Protein AF-A0A087UA82-F1 (afdb_monomer_lite)

Foldseek 3Di:
DDPVVVQVVCVVVVNDPVVVVVVVVVVVVVLVVVVVVLLVVLVCVCVVVVFWQAFQDCDPVQVPDLDDDNRGGPNVNSLSVCCVPDVSSD

InterPro domains:
  IPR025398 ZMYM1-like, RNase-like domain [PF14291] (9-89)

Secondary structure (DSSP, 8-state):
--HHHHHHHHHHTT-SHHHHHHHHHHHHHHHHHHHHHHHHHHHHHHHHTT--SS-S---HHHHT-SS--GGG-HHHHHHHHHHHH-TT--

pLDDT: mean 80.25, std 12.07, range [50.72, 95.75]

Radius of gyration: 21.8 Å; chains: 1; bounding box: 50×18×57 Å

Structure (mmCIF, N/CA/C/O backbone):
data_AF-A0A087UA82-F1
#
_entry.id   AF-A0A087UA82-F1
#
loop_
_atom_site.group_PDB
_atom_site.id
_atom_site.type_symbol
_atom_site.label_atom_id
_atom_site.label_alt_id
_atom_site.label_comp_id
_atom_site.label_asym_id
_atom_site.label_entity_id
_atom_site.label_seq_id
_atom_site.pdbx_PDB_ins_code
_atom_site.Cartn_x
_atom_site.Cartn_y
_atom_site.Cartn_z
_atom_site.occupancy
_atom_site.B_iso_or_equiv
_atom_site.auth_seq_id
_atom_site.auth_comp_id
_atom_site.auth_asym_id
_atom_site.auth_atom_id
_atom_site.pdbx_PDB_model_num
ATOM 1 N N . MET A 1 1 ? -24.624 13.426 36.809 1.00 50.72 1 MET A N 1
ATOM 2 C CA . MET A 1 1 ? -25.293 12.274 36.159 1.00 50.72 1 MET A CA 1
ATOM 3 C C . MET A 1 1 ? -24.365 11.067 36.285 1.00 50.72 1 MET A C 1
ATOM 5 O O . MET A 1 1 ? -23.183 11.205 36.000 1.00 50.72 1 MET A O 1
ATOM 9 N N . ILE A 1 2 ? -24.824 9.951 36.858 1.00 62.56 2 ILE A N 1
ATOM 10 C CA . ILE A 1 2 ? -23.923 8.927 37.418 1.00 62.56 2 ILE A CA 1
ATOM 11 C C . ILE A 1 2 ? -23.339 8.028 36.311 1.00 62.56 2 ILE A C 1
ATOM 13 O O . ILE A 1 2 ? -24.085 7.395 35.566 1.00 62.56 2 ILE A O 1
ATOM 17 N N . LYS A 1 3 ? -22.001 7.939 36.246 1.00 74.75 3 LYS A N 1
ATOM 18 C CA . LYS A 1 3 ? -21.199 7.201 35.242 1.00 74.75 3 LYS A CA 1
ATOM 19 C C . LYS A 1 3 ? -21.673 5.763 34.958 1.00 74.75 3 LYS A C 1
ATOM 21 O O . LYS A 1 3 ? -21.582 5.311 33.821 1.00 74.75 3 LYS A O 1
ATOM 26 N N . TRP A 1 4 ? -22.178 5.041 35.963 1.00 78.50 4 TRP A N 1
ATOM 27 C CA . TRP A 1 4 ? -22.619 3.646 35.798 1.00 78.50 4 TRP A CA 1
ATOM 28 C C . TRP A 1 4 ? -23.908 3.518 34.976 1.00 78.50 4 TRP A C 1
ATOM 30 O O . TRP A 1 4 ? -24.067 2.551 34.238 1.00 78.50 4 TRP A O 1
ATOM 40 N N . LYS A 1 5 ? -24.803 4.512 35.047 1.00 80.69 5 LYS A N 1
ATOM 41 C CA . LYS A 1 5 ? -26.095 4.491 34.345 1.00 80.69 5 LYS A CA 1
ATOM 42 C C . LYS A 1 5 ? -25.905 4.641 32.832 1.00 80.69 5 LYS A C 1
ATOM 44 O O . LYS A 1 5 ? -26.561 3.949 32.063 1.00 80.69 5 LYS A O 1
ATOM 49 N N . ILE A 1 6 ? -24.936 5.472 32.434 1.00 77.19 6 ILE A N 1
ATOM 50 C CA . ILE A 1 6 ? -24.502 5.650 31.039 1.00 77.19 6 ILE A CA 1
ATOM 51 C C . ILE A 1 6 ? -23.901 4.345 30.501 1.00 77.19 6 ILE A C 1
ATOM 53 O O . ILE A 1 6 ? -24.292 3.885 29.434 1.00 77.19 6 ILE A O 1
ATOM 57 N N . ARG A 1 7 ? -23.021 3.692 31.275 1.00 70.12 7 ARG A N 1
ATOM 58 C CA . ARG A 1 7 ? -22.399 2.423 30.863 1.00 70.12 7 ARG A CA 1
ATOM 59 C C . ARG A 1 7 ? -23.408 1.281 30.711 1.00 70.12 7 ARG A C 1
ATOM 61 O O . ARG A 1 7 ? -23.318 0.500 29.772 1.00 70.12 7 ARG A O 1
ATOM 68 N N . LEU A 1 8 ? -24.397 1.207 31.602 1.00 76.81 8 LEU A N 1
ATOM 69 C CA . LEU A 1 8 ? -25.473 0.218 31.512 1.00 76.81 8 LEU A CA 1
ATOM 70 C C . LEU A 1 8 ? -26.336 0.432 30.257 1.00 76.81 8 LEU A C 1
ATOM 72 O O . LEU A 1 8 ? -26.788 -0.528 29.640 1.00 76.81 8 LEU A O 1
ATOM 76 N N . GLN A 1 9 ? -26.557 1.692 29.875 1.00 76.69 9 GLN A N 1
ATOM 77 C CA . GLN A 1 9 ? -27.298 2.051 28.668 1.00 76.69 9 GLN A CA 1
ATOM 78 C C . GLN A 1 9 ? -26.507 1.710 27.394 1.00 76.69 9 GLN A C 1
ATOM 80 O O . GLN A 1 9 ? -27.097 1.181 26.460 1.00 76.69 9 GLN A O 1
ATOM 85 N N . GLN A 1 10 ? -25.184 1.906 27.402 1.00 69.69 10 GLN A N 1
ATOM 86 C CA . GLN A 1 10 ? -24.269 1.497 26.325 1.00 69.69 10 GLN A CA 1
ATOM 87 C C . GLN A 1 10 ? -24.169 -0.027 26.161 1.00 69.69 10 GLN A C 1
ATOM 89 O O . GLN A 1 10 ? -24.163 -0.532 25.043 1.00 69.69 10 GLN A O 1
ATOM 94 N N . MET A 1 11 ? -24.150 -0.784 27.266 1.00 69.75 11 MET A N 1
ATOM 95 C CA . MET A 1 11 ? -24.220 -2.251 27.210 1.00 69.75 11 MET A CA 1
ATOM 96 C C . MET A 1 11 ? -25.541 -2.732 26.606 1.00 69.75 11 MET A C 1
ATOM 98 O O . MET A 1 11 ? -25.545 -3.649 25.792 1.00 69.75 11 MET A O 1
ATOM 102 N N . LYS A 1 12 ? -26.663 -2.097 26.971 1.00 74.94 12 LYS A N 1
ATOM 103 C CA . LYS A 1 12 ? -27.981 -2.416 26.402 1.00 74.94 12 LYS A CA 1
ATOM 104 C C . LYS A 1 12 ? -28.098 -2.070 24.915 1.00 74.94 12 LYS A C 1
ATOM 106 O O . LYS A 1 12 ? -28.917 -2.681 24.240 1.00 74.94 12 LYS A O 1
ATOM 111 N N . SER A 1 13 ? -27.312 -1.115 24.41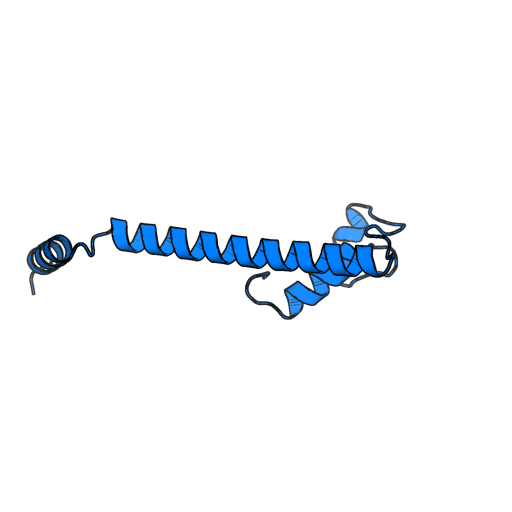6 1.00 71.06 13 SER A N 1
ATOM 112 C CA . SER A 1 13 ? -27.259 -0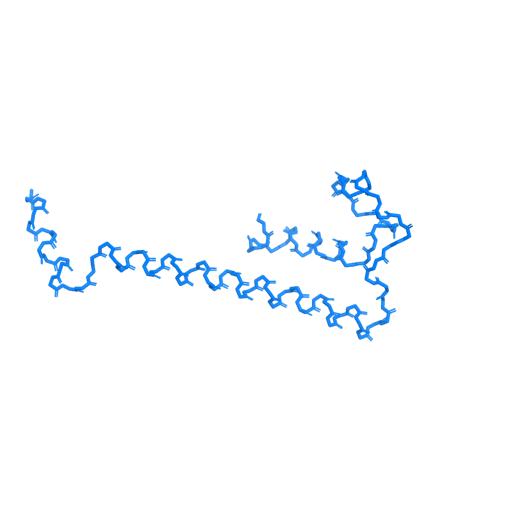.743 22.997 1.00 71.06 13 SER A CA 1
ATOM 113 C C . SER A 1 13 ? -26.133 -1.430 22.214 1.00 71.06 13 SER A C 1
ATOM 115 O O . SER A 1 13 ? -25.906 -1.063 21.065 1.00 71.06 13 SER A O 1
ATOM 117 N N . CYS A 1 14 ? -25.420 -2.397 22.810 1.00 63.69 14 CYS A N 1
ATOM 118 C CA . CYS A 1 14 ? -24.245 -3.055 22.216 1.00 63.69 14 CYS A CA 1
ATOM 119 C C . CYS A 1 14 ? -23.141 -2.077 21.751 1.00 63.69 14 CYS A C 1
ATOM 121 O O . CYS A 1 14 ? -22.324 -2.417 20.903 1.00 63.69 14 CYS A O 1
ATOM 123 N N . GLN A 1 15 ? -23.078 -0.874 22.328 1.00 66.38 15 GLN A N 1
ATOM 124 C CA . GLN A 1 15 ? -22.053 0.146 22.067 1.00 66.38 15 GLN A CA 1
ATOM 125 C C . GLN A 1 15 ? -21.008 0.142 23.189 1.00 66.38 15 GLN A C 1
ATOM 127 O O . GLN A 1 15 ? -20.789 1.141 23.876 1.00 66.38 15 GLN A O 1
ATOM 132 N N . GLY A 1 16 ? -20.439 -1.034 23.450 1.00 66.69 16 GLY A N 1
ATOM 133 C CA . GLY A 1 16 ? -19.377 -1.214 24.437 1.00 66.69 16 GLY A CA 1
ATOM 134 C C . GLY A 1 16 ? -17.997 -0.830 23.898 1.00 66.69 16 GLY A C 1
ATOM 135 O O . GLY A 1 16 ? -17.853 -0.449 22.742 1.00 66.69 16 GLY A O 1
ATOM 136 N N . ILE A 1 17 ? -16.969 -1.004 24.734 1.00 65.38 17 ILE A N 1
ATOM 137 C CA . ILE A 1 17 ? -15.552 -0.838 24.352 1.00 65.38 17 ILE A CA 1
ATOM 138 C C . ILE A 1 17 ? -15.214 -1.686 23.115 1.00 65.38 17 ILE A C 1
ATOM 140 O O . ILE A 1 17 ? -14.483 -1.236 22.236 1.00 65.38 17 ILE A O 1
ATOM 144 N N . ASP A 1 18 ? -15.811 -2.873 23.015 1.00 77.31 18 ASP A N 1
ATOM 145 C CA . ASP A 1 18 ? -15.622 -3.786 21.888 1.00 77.31 18 ASP A CA 1
ATOM 146 C C . ASP A 1 18 ? -16.059 -3.165 20.553 1.00 77.31 18 ASP A C 1
ATOM 148 O O . ASP A 1 18 ? -15.409 -3.398 19.541 1.00 77.31 18 ASP A O 1
ATOM 152 N N . HIS A 1 19 ? -17.088 -2.308 20.548 1.00 79.00 19 HIS A N 1
ATOM 153 C CA . HIS A 1 19 ? -17.551 -1.628 19.335 1.00 79.00 19 HIS A CA 1
ATOM 154 C C . HIS A 1 19 ? -16.530 -0.605 18.825 1.00 79.00 19 HIS A C 1
ATOM 156 O O . HIS A 1 19 ? -16.267 -0.530 17.625 1.00 79.00 19 HIS A O 1
ATOM 162 N N . ASP A 1 20 ? -15.931 0.174 19.728 1.00 81.75 20 ASP A N 1
ATOM 163 C CA . ASP A 1 20 ? -14.914 1.161 19.359 1.00 81.75 20 ASP A CA 1
ATOM 164 C C . ASP A 1 20 ? -13.628 0.474 18.871 1.00 81.75 20 ASP A C 1
ATOM 166 O O . ASP A 1 20 ? -13.021 0.918 17.895 1.00 81.75 20 ASP A O 1
ATOM 170 N N . ILE A 1 21 ? -13.245 -0.644 19.502 1.00 83.56 21 ILE A N 1
ATOM 171 C CA . ILE A 1 21 ? -12.107 -1.471 19.077 1.00 83.56 21 ILE A CA 1
ATOM 172 C C . ILE A 1 21 ? -12.376 -2.100 17.707 1.00 83.56 21 ILE A C 1
ATOM 174 O O . ILE A 1 21 ? -11.534 -2.017 16.817 1.00 83.56 21 ILE A O 1
ATOM 178 N N . GLU A 1 22 ? -13.550 -2.692 17.500 1.00 85.88 22 GLU A N 1
ATOM 179 C CA . GLU A 1 22 ? -13.929 -3.299 16.222 1.00 85.88 22 GLU A CA 1
ATOM 180 C C . GLU A 1 22 ? -13.970 -2.261 15.096 1.00 85.88 22 GLU A C 1
ATOM 182 O O . GLU A 1 22 ? -13.479 -2.504 13.991 1.00 85.88 22 GLU A O 1
ATOM 187 N N . LYS A 1 23 ? -14.469 -1.057 15.389 1.00 88.56 23 LYS A N 1
ATOM 188 C CA . LYS A 1 23 ? -14.450 0.061 14.447 1.00 88.56 23 LYS A CA 1
ATOM 189 C C . LYS A 1 23 ? -13.025 0.491 14.097 1.00 88.56 23 LYS A C 1
ATOM 191 O O . LYS A 1 23 ? -12.752 0.771 12.927 1.00 88.56 23 LYS A O 1
ATOM 196 N N . LEU A 1 24 ? -12.116 0.532 15.073 1.00 89.25 24 LEU A N 1
ATOM 197 C CA . LEU A 1 24 ? -10.704 0.835 14.834 1.00 89.25 24 LEU A CA 1
ATOM 198 C C . LEU A 1 24 ? -10.067 -0.219 13.920 1.00 89.25 24 LEU A C 1
ATOM 200 O O . LEU A 1 24 ? -9.514 0.140 12.883 1.00 89.25 24 LEU A O 1
ATOM 204 N N . ILE A 1 25 ? -10.259 -1.504 14.238 1.00 90.56 25 ILE A N 1
ATOM 205 C CA . ILE A 1 25 ? -9.775 -2.634 13.431 1.00 90.56 25 ILE A CA 1
ATOM 206 C C . ILE A 1 25 ? -10.290 -2.524 11.996 1.00 90.56 25 ILE A C 1
ATOM 208 O O . ILE A 1 25 ? -9.532 -2.691 11.039 1.00 90.56 25 ILE A O 1
ATOM 212 N N . HIS A 1 26 ? -11.578 -2.224 11.821 1.00 92.19 26 HIS A N 1
ATOM 213 C CA . HIS A 1 26 ? -12.164 -2.095 10.493 1.00 92.19 26 HIS A CA 1
ATOM 214 C C . HIS A 1 26 ? -11.595 -0.893 9.726 1.00 92.19 26 HIS A C 1
ATOM 216 O O . HIS A 1 26 ? -11.393 -0.974 8.514 1.00 92.19 26 HIS A O 1
ATOM 222 N N . THR A 1 27 ? -11.303 0.206 10.420 1.00 92.56 27 THR A N 1
ATOM 223 C CA . THR A 1 27 ? -10.697 1.402 9.819 1.00 92.56 27 THR A CA 1
ATOM 224 C C . THR A 1 27 ? -9.263 1.123 9.366 1.00 92.56 27 THR A C 1
ATOM 226 O O . THR A 1 27 ? -8.890 1.464 8.246 1.00 92.56 27 THR A O 1
ATOM 229 N N . GLU A 1 28 ? -8.463 0.449 10.194 1.00 93.25 28 GLU A N 1
ATOM 230 C CA . GLU A 1 28 ? -7.092 0.061 9.847 1.00 93.25 28 GLU A CA 1
ATOM 231 C C . GLU A 1 28 ? -7.067 -0.950 8.703 1.00 93.25 28 GLU A C 1
ATOM 233 O O . GLU A 1 28 ? -6.286 -0.803 7.765 1.00 93.25 28 GLU A O 1
ATOM 238 N N . LYS A 1 29 ? -7.958 -1.945 8.732 1.00 94.00 29 LYS A N 1
ATOM 239 C CA . LYS A 1 29 ? -8.121 -2.909 7.641 1.00 94.00 29 LYS A CA 1
ATOM 240 C C . LYS A 1 29 ? -8.394 -2.209 6.313 1.00 94.00 29 LYS A C 1
ATOM 242 O O . LYS A 1 29 ? -7.784 -2.568 5.307 1.00 94.00 29 LYS A O 1
ATOM 247 N N . GLU A 1 30 ? -9.294 -1.231 6.304 1.00 93.38 30 GLU A N 1
ATOM 248 C CA . GLU A 1 30 ? -9.637 -0.514 5.078 1.00 93.38 30 GLU A CA 1
ATOM 249 C C . GLU A 1 30 ? -8.485 0.377 4.602 1.00 93.38 30 GLU A C 1
ATOM 251 O O . GLU A 1 30 ? -8.152 0.352 3.418 1.00 93.38 30 GLU A O 1
ATOM 256 N N . LYS A 1 31 ? -7.775 1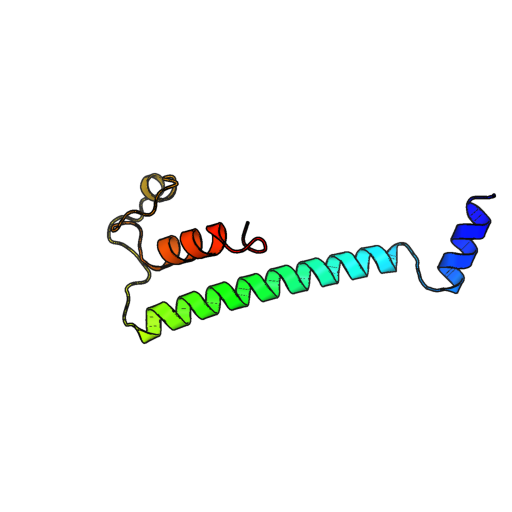.039 5.528 1.00 92.19 31 LYS A N 1
ATOM 257 C CA . LYS A 1 31 ? -6.528 1.758 5.222 1.00 92.19 31 LYS A CA 1
ATOM 258 C C . LYS A 1 31 ? -5.509 0.845 4.530 1.00 92.19 31 LYS A C 1
ATOM 260 O O . LYS A 1 31 ? -4.973 1.199 3.484 1.00 92.19 31 LYS A O 1
ATOM 265 N N . TRP A 1 32 ? -5.240 -0.337 5.083 1.00 94.44 32 TRP A N 1
ATOM 266 C CA . TRP A 1 32 ? -4.274 -1.274 4.498 1.00 94.44 32 TRP A CA 1
ATOM 267 C C . TRP A 1 32 ? -4.730 -1.838 3.151 1.00 94.44 32 TRP A C 1
ATOM 269 O O . TRP A 1 32 ? -3.900 -2.038 2.263 1.00 94.44 32 TRP A O 1
ATOM 279 N N . ARG A 1 33 ? -6.037 -2.056 2.972 1.00 95.38 33 ARG A N 1
ATOM 280 C CA . ARG A 1 33 ? -6.611 -2.458 1.685 1.00 95.38 33 ARG A CA 1
ATOM 281 C C . ARG A 1 33 ? -6.375 -1.390 0.621 1.00 95.38 33 ARG A C 1
ATOM 283 O O . ARG A 1 33 ? -5.924 -1.721 -0.471 1.00 95.38 33 ARG A O 1
ATOM 290 N N . GLU A 1 34 ? -6.650 -0.130 0.937 1.00 93.75 34 GLU A N 1
ATOM 291 C CA . GLU A 1 34 ? -6.443 0.986 0.014 1.00 93.75 34 GLU A CA 1
ATOM 292 C C . GLU A 1 34 ? -4.962 1.117 -0.375 1.00 93.75 34 GLU A C 1
ATOM 294 O O . GLU A 1 34 ? -4.638 1.196 -1.559 1.00 93.75 34 GLU A O 1
ATOM 299 N N . ILE A 1 35 ? -4.047 1.026 0.598 1.00 92.31 35 ILE A N 1
ATOM 300 C CA . ILE A 1 35 ? -2.597 1.026 0.342 1.00 92.31 35 ILE A CA 1
ATOM 301 C C . ILE A 1 35 ? -2.206 -0.103 -0.620 1.00 92.31 35 ILE A C 1
ATOM 303 O O . ILE A 1 35 ? -1.432 0.121 -1.553 1.00 92.31 35 ILE A O 1
ATOM 307 N N . LEU A 1 36 ? -2.744 -1.310 -0.423 1.00 94.62 36 LEU A N 1
ATOM 308 C CA . LEU A 1 36 ? -2.461 -2.447 -1.295 1.00 94.62 36 LEU A CA 1
ATOM 309 C C . LEU A 1 36 ? -2.959 -2.208 -2.725 1.00 94.62 36 LEU A C 1
ATOM 311 O O . LEU A 1 36 ? -2.229 -2.508 -3.668 1.00 94.62 36 LEU A O 1
ATOM 315 N N . HIS A 1 37 ? -4.161 -1.651 -2.897 1.00 94.31 37 HIS A N 1
ATOM 316 C CA . HIS A 1 37 ? -4.678 -1.300 -4.222 1.00 94.31 37 HIS A CA 1
ATOM 317 C C . HIS A 1 37 ? -3.762 -0.309 -4.938 1.00 94.31 37 HIS A C 1
ATOM 319 O O . HIS A 1 37 ? -3.386 -0.556 -6.078 1.00 94.31 37 HIS A O 1
ATOM 325 N N . ILE A 1 38 ? -3.306 0.736 -4.246 1.00 93.19 38 ILE A N 1
ATOM 326 C CA . ILE A 1 38 ? -2.377 1.723 -4.811 1.00 93.19 38 ILE A CA 1
ATOM 327 C C . ILE A 1 38 ? -1.064 1.056 -5.252 1.00 93.19 38 ILE A C 1
ATOM 329 O O . ILE A 1 38 ? -0.567 1.326 -6.347 1.00 93.19 38 ILE A O 1
ATOM 333 N N . ILE A 1 39 ? -0.498 0.168 -4.428 1.00 93.06 39 ILE A N 1
ATOM 334 C CA . ILE A 1 39 ? 0.725 -0.567 -4.787 1.00 93.06 39 ILE A CA 1
ATOM 335 C C . ILE A 1 39 ? 0.485 -1.432 -6.028 1.00 93.06 39 ILE A C 1
ATOM 337 O O . ILE A 1 39 ? 1.318 -1.443 -6.934 1.00 93.06 39 ILE A O 1
ATOM 341 N N . MET A 1 40 ? -0.644 -2.138 -6.091 1.00 95.19 40 MET A N 1
ATOM 342 C CA . MET A 1 40 ? -0.991 -2.976 -7.239 1.00 95.19 40 MET A CA 1
ATOM 343 C C . MET A 1 40 ? -1.164 -2.139 -8.507 1.00 95.19 40 MET A C 1
ATOM 345 O O . MET A 1 40 ? -0.608 -2.503 -9.538 1.00 95.19 40 MET A O 1
ATOM 349 N N . ASP A 1 41 ? -1.840 -0.994 -8.431 1.00 93.94 41 ASP A N 1
ATOM 350 C CA . ASP A 1 41 ? -2.013 -0.082 -9.564 1.00 93.94 41 ASP A CA 1
ATOM 351 C C . ASP A 1 41 ? -0.669 0.460 -10.063 1.00 93.94 41 ASP A C 1
ATOM 353 O O . ASP A 1 41 ? -0.416 0.493 -11.268 1.00 93.94 41 ASP A O 1
ATOM 357 N N . ALA A 1 42 ? 0.241 0.811 -9.149 1.00 93.25 42 ALA A N 1
ATOM 358 C CA . ALA A 1 42 ? 1.602 1.206 -9.498 1.00 93.25 42 ALA A CA 1
ATOM 359 C C . ALA A 1 42 ? 2.357 0.073 -10.217 1.00 93.25 42 ALA A C 1
ATOM 361 O O . ALA A 1 42 ? 3.035 0.311 -11.218 1.00 93.25 42 ALA A O 1
ATOM 362 N N . VAL A 1 43 ? 2.214 -1.172 -9.753 1.00 94.50 43 VAL A N 1
ATOM 363 C CA . VAL A 1 43 ? 2.827 -2.348 -10.388 1.00 94.50 43 VAL A CA 1
ATOM 364 C C . VAL A 1 43 ? 2.232 -2.619 -11.772 1.00 94.50 43 VAL A C 1
ATOM 366 O O . VAL A 1 43 ? 2.979 -2.849 -12.729 1.00 94.50 43 VAL A O 1
ATOM 369 N N . PHE A 1 44 ? 0.907 -2.560 -11.908 1.00 95.62 44 PHE A N 1
ATOM 370 C CA . PHE A 1 44 ? 0.219 -2.717 -13.188 1.00 95.62 44 PHE A CA 1
ATOM 371 C C . PHE A 1 44 ? 0.630 -1.633 -14.179 1.00 95.62 44 PHE A C 1
ATOM 373 O O . PHE A 1 44 ? 0.935 -1.939 -15.331 1.00 95.62 44 PHE A O 1
ATOM 380 N N . TYR A 1 45 ? 0.715 -0.381 -13.733 1.00 94.62 45 TYR A N 1
ATOM 381 C CA . TYR A 1 45 ? 1.171 0.725 -14.564 1.00 94.62 45 TYR A CA 1
ATOM 382 C C . TYR A 1 45 ? 2.592 0.491 -15.088 1.00 94.62 45 TYR A C 1
ATOM 384 O O . TYR A 1 45 ? 2.830 0.596 -16.290 1.00 94.62 45 TYR A O 1
ATOM 392 N N . LEU A 1 46 ? 3.539 0.133 -14.218 1.00 93.94 46 LEU A N 1
ATOM 393 C CA . LEU A 1 46 ? 4.929 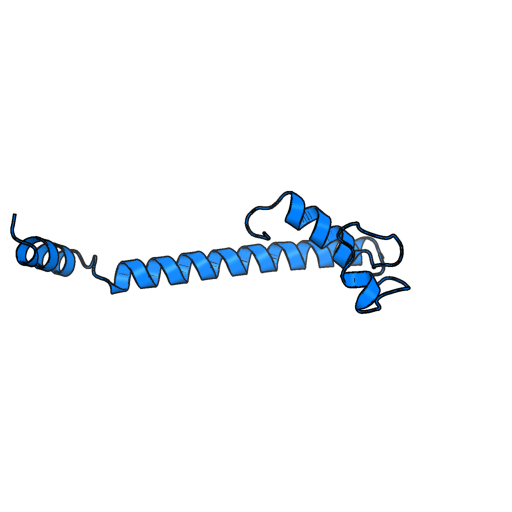-0.082 -14.631 1.00 93.94 46 LEU A CA 1
ATOM 394 C C . LEU A 1 46 ? 5.070 -1.275 -15.579 1.00 93.94 46 LEU A C 1
ATOM 396 O O . LEU A 1 46 ? 5.738 -1.163 -16.605 1.00 93.94 46 LEU A O 1
ATOM 400 N N . SER A 1 47 ? 4.410 -2.392 -15.265 1.00 93.62 47 SER A N 1
ATOM 401 C CA . SER A 1 47 ? 4.464 -3.606 -16.090 1.00 93.62 47 SER A CA 1
ATOM 402 C C . SER A 1 47 ? 3.834 -3.410 -17.469 1.00 93.62 47 SER A C 1
ATOM 404 O O . SER A 1 47 ? 4.437 -3.799 -18.467 1.00 93.62 47 SER A O 1
ATOM 406 N N . THR A 1 48 ? 2.677 -2.749 -17.547 1.00 95.75 48 THR A N 1
ATOM 407 C CA . THR A 1 48 ? 1.975 -2.486 -18.818 1.00 95.75 48 THR A CA 1
ATOM 408 C C . THR A 1 48 ? 2.777 -1.561 -19.735 1.00 95.75 48 THR A C 1
ATOM 410 O O . THR A 1 48 ? 2.717 -1.689 -20.954 1.00 95.75 48 THR A O 1
ATOM 413 N N . ASN A 1 49 ? 3.562 -0.647 -19.156 1.00 93.62 49 ASN A N 1
ATOM 414 C CA . ASN A 1 49 ? 4.403 0.293 -19.898 1.00 93.62 49 ASN A CA 1
ATOM 415 C C . ASN A 1 49 ? 5.849 -0.200 -20.096 1.00 93.62 49 ASN A C 1
ATOM 417 O O . ASN A 1 49 ? 6.691 0.573 -20.549 1.00 93.62 49 ASN A O 1
ATOM 421 N N . TYR A 1 50 ? 6.154 -1.461 -19.759 1.00 92.19 50 TYR A N 1
ATOM 422 C CA . TYR A 1 50 ? 7.500 -2.050 -19.858 1.00 92.19 50 TYR A CA 1
ATOM 423 C C . TYR A 1 50 ? 8.583 -1.244 -19.119 1.00 92.19 50 TYR A C 1
ATOM 425 O O . TYR A 1 50 ? 9.752 -1.228 -19.510 1.00 92.19 50 TYR A O 1
ATOM 433 N N . LEU A 1 51 ? 8.201 -0.561 -18.039 1.00 89.94 51 LEU A N 1
ATOM 434 C CA . LEU A 1 51 ? 9.111 0.240 -17.235 1.00 89.94 51 LEU A CA 1
ATOM 435 C C . LEU A 1 51 ? 9.835 -0.652 -16.232 1.00 89.94 51 LEU A C 1
ATOM 437 O O . LEU A 1 51 ? 9.231 -1.479 -15.546 1.00 89.94 51 LEU A O 1
ATOM 441 N N . SER A 1 52 ? 11.146 -0.453 -16.098 1.00 88.00 52 SER A N 1
ATOM 442 C CA . SER A 1 52 ? 11.910 -1.147 -15.069 1.00 88.00 52 SER A CA 1
ATOM 443 C C . SER A 1 52 ? 11.429 -0.706 -13.688 1.00 88.00 52 SER A C 1
ATOM 445 O O . SER A 1 52 ? 11.361 0.483 -13.379 1.00 88.00 52 SER A O 1
ATOM 447 N N . PHE A 1 53 ? 11.103 -1.667 -12.831 1.00 87.19 53 PHE A N 1
ATOM 448 C CA . PHE A 1 53 ? 10.695 -1.378 -11.456 1.00 87.19 53 PHE A CA 1
ATOM 449 C C . PHE A 1 53 ? 11.848 -0.763 -10.664 1.00 87.19 53 PHE A C 1
ATOM 451 O O . PHE A 1 53 ? 11.665 0.229 -9.957 1.00 87.19 53 PHE A O 1
ATOM 458 N N . ARG A 1 54 ? 13.036 -1.347 -10.845 1.00 85.75 54 ARG A N 1
ATOM 459 C CA . ARG A 1 54 ? 14.279 -0.949 -10.196 1.00 85.75 54 ARG A CA 1
ATOM 460 C C . ARG A 1 54 ? 15.102 0.008 -11.045 1.00 85.75 54 ARG A C 1
ATOM 462 O O . ARG A 1 54 ? 14.955 0.061 -12.271 1.00 85.75 54 ARG A O 1
ATOM 469 N N . GLY A 1 55 ? 15.953 0.765 -10.364 1.00 80.50 55 GLY A N 1
ATOM 470 C CA . GLY A 1 55 ? 16.944 1.648 -10.971 1.00 80.50 55 GLY A CA 1
ATOM 471 C C . GLY A 1 55 ? 18.342 1.042 -10.960 1.00 80.50 55 GLY A C 1
ATOM 472 O O . GLY A 1 55 ? 18.580 -0.003 -10.358 1.00 80.50 55 GLY A O 1
ATOM 473 N N . SER A 1 56 ? 19.279 1.713 -11.624 1.00 78.25 56 SER A N 1
ATOM 474 C CA . SER A 1 56 ? 20.678 1.277 -11.685 1.00 78.25 56 SER A CA 1
ATOM 475 C C . SER A 1 56 ? 21.435 1.472 -10.366 1.00 78.25 56 SER A C 1
ATOM 477 O O . SER A 1 56 ? 22.521 0.923 -10.221 1.00 78.25 5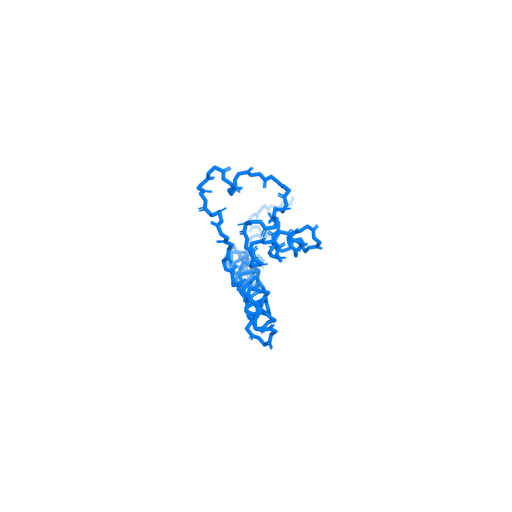6 SER A O 1
ATOM 479 N N . ASP A 1 57 ? 20.896 2.258 -9.424 1.00 70.19 57 ASP A N 1
ATOM 480 C CA . ASP A 1 57 ? 21.609 2.697 -8.222 1.00 70.19 57 ASP A CA 1
ATOM 481 C C . ASP A 1 57 ? 20.693 2.686 -6.978 1.00 70.19 57 ASP A C 1
ATOM 483 O O . ASP A 1 57 ? 20.229 3.715 -6.470 1.00 70.19 57 ASP A O 1
ATOM 487 N N . GLU A 1 58 ? 20.410 1.474 -6.490 1.00 65.06 58 GLU A N 1
ATOM 488 C CA . GLU A 1 58 ? 19.560 1.188 -5.320 1.00 65.06 58 GLU A CA 1
ATOM 489 C C . GLU A 1 58 ? 20.376 0.872 -4.059 1.00 65.06 58 GLU A C 1
ATOM 491 O O . GLU A 1 58 ? 20.084 -0.059 -3.306 1.00 65.06 58 GLU A O 1
ATOM 496 N N . THR A 1 59 ? 21.440 1.632 -3.807 1.00 68.19 59 THR A N 1
ATOM 497 C CA . THR A 1 59 ? 22.147 1.517 -2.527 1.00 68.19 59 THR A CA 1
ATOM 498 C C . THR A 1 59 ? 21.281 2.079 -1.386 1.00 68.19 59 THR A C 1
ATOM 500 O O . THR A 1 59 ? 20.539 3.044 -1.597 1.00 68.19 59 THR A O 1
ATOM 503 N N . PRO A 1 60 ? 21.382 1.558 -0.147 1.00 62.41 60 PRO A N 1
ATOM 504 C CA . PRO A 1 60 ? 20.662 2.108 1.011 1.00 62.41 60 PRO A CA 1
ATOM 505 C C . PRO A 1 60 ? 20.881 3.620 1.197 1.00 62.41 60 PRO A C 1
ATOM 507 O O . PRO A 1 60 ? 19.980 4.347 1.607 1.00 62.41 60 PRO A O 1
ATOM 510 N N . SER A 1 61 ? 22.067 4.109 0.823 1.00 61.00 61 SER A N 1
ATOM 511 C CA . SER A 1 61 ? 22.445 5.525 0.810 1.00 61.00 61 SER A CA 1
ATOM 512 C C . SER A 1 61 ? 21.664 6.349 -0.222 1.00 61.00 61 SER A C 1
ATOM 514 O O . SER A 1 61 ? 21.337 7.506 0.032 1.00 61.00 61 SER A O 1
ATOM 516 N N . SER A 1 62 ? 21.344 5.758 -1.376 1.00 59.31 62 SER A N 1
ATOM 517 C CA . SER A 1 62 ? 20.519 6.361 -2.429 1.00 59.31 62 SER A CA 1
ATOM 518 C C . SER A 1 62 ? 19.050 6.457 -1.999 1.00 59.31 62 SER A C 1
ATOM 520 O O . SER A 1 62 ? 18.388 7.448 -2.283 1.00 59.31 62 SER A O 1
ATOM 522 N N . LEU A 1 63 ? 18.540 5.490 -1.229 1.00 60.16 63 LEU A N 1
ATOM 523 C 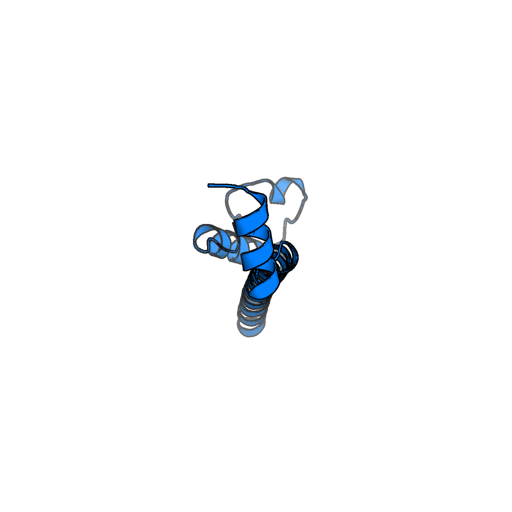CA . LEU A 1 63 ? 17.150 5.451 -0.744 1.00 60.16 63 LEU A CA 1
ATOM 524 C C . LEU A 1 63 ? 16.815 6.500 0.332 1.00 60.16 63 LEU A C 1
ATOM 526 O O . LEU A 1 63 ? 15.646 6.803 0.551 1.00 60.16 63 LEU A O 1
ATOM 530 N N . LEU A 1 64 ? 17.824 7.087 0.982 1.00 61.06 64 LEU A N 1
ATOM 531 C CA . LEU A 1 64 ? 17.649 8.109 2.022 1.00 61.06 64 LEU A CA 1
ATOM 532 C C . LEU A 1 64 ? 17.438 9.526 1.465 1.00 61.06 64 LEU A C 1
ATOM 534 O O . LEU A 1 64 ? 17.091 10.443 2.216 1.00 61.06 64 LEU A O 1
ATOM 538 N N . THR A 1 65 ? 17.635 9.744 0.160 1.00 60.44 65 THR A N 1
ATOM 539 C CA . THR A 1 65 ? 17.361 11.050 -0.445 1.00 60.44 65 THR A CA 1
ATOM 540 C C . THR A 1 65 ? 15.870 11.276 -0.676 1.00 60.44 65 THR A C 1
ATOM 542 O O . THR A 1 65 ? 15.228 10.537 -1.411 1.00 60.44 65 THR A O 1
ATOM 545 N N . LYS A 1 66 ? 15.337 12.364 -0.099 1.00 58.31 66 LYS A N 1
ATOM 546 C CA . LYS A 1 66 ? 13.925 12.793 -0.210 1.00 58.31 66 LYS A CA 1
ATOM 547 C C . LYS A 1 66 ? 13.476 13.163 -1.630 1.00 58.31 66 LYS A C 1
ATOM 549 O O . LYS A 1 66 ? 12.287 13.379 -1.850 1.00 58.31 66 LYS A O 1
ATOM 554 N N . CYS A 1 67 ? 14.414 13.298 -2.565 1.00 60.56 67 CYS A N 1
ATOM 555 C CA . CYS A 1 67 ? 14.138 13.706 -3.935 1.00 60.56 67 CYS A CA 1
ATOM 556 C C . CYS A 1 67 ? 14.336 12.508 -4.871 1.00 60.56 67 CYS A C 1
ATOM 558 O O . CYS A 1 67 ? 15.430 11.936 -4.844 1.00 60.56 67 CYS A O 1
ATOM 560 N N . PRO A 1 68 ? 13.335 12.164 -5.704 1.00 60.88 68 PRO A N 1
ATOM 561 C CA . PRO A 1 68 ? 13.438 11.062 -6.649 1.00 60.88 68 PRO A CA 1
ATOM 562 C C . PRO A 1 68 ? 14.602 11.303 -7.609 1.00 60.88 68 PRO A C 1
ATOM 564 O O . PRO A 1 68 ? 14.676 12.343 -8.271 1.00 60.88 68 PRO A O 1
ATOM 567 N N . ARG A 1 69 ? 15.531 10.349 -7.668 1.00 66.50 69 ARG A N 1
ATOM 568 C CA . ARG A 1 69 ? 16.626 10.363 -8.644 1.00 66.50 69 ARG A CA 1
ATOM 569 C C . ARG A 1 69 ? 16.283 9.448 -9.822 1.00 66.50 69 ARG A C 1
ATOM 571 O O . ARG A 1 69 ? 15.673 8.397 -9.613 1.00 66.50 69 ARG A O 1
ATOM 578 N N . PRO A 1 70 ? 16.724 9.773 -11.052 1.00 66.56 70 PRO A N 1
ATOM 579 C CA . PRO A 1 70 ? 16.539 8.890 -12.208 1.00 66.56 70 PRO A CA 1
ATOM 580 C C . PRO A 1 70 ? 17.127 7.489 -11.986 1.00 66.56 70 PRO A C 1
ATOM 582 O O . PRO A 1 70 ? 16.628 6.507 -12.521 1.00 66.56 70 PRO A O 1
ATOM 585 N N . SER A 1 71 ? 18.166 7.390 -11.155 1.00 68.81 71 SER A N 1
ATOM 586 C CA . SER A 1 71 ? 18.859 6.144 -10.832 1.00 68.81 71 SER A CA 1
ATOM 587 C C . SER A 1 71 ? 18.184 5.287 -9.750 1.00 68.81 71 SER A C 1
ATOM 589 O O . SER A 1 71 ? 18.597 4.148 -9.556 1.00 68.81 71 SER A O 1
ATOM 591 N N . GLN A 1 72 ? 17.146 5.799 -9.074 1.00 71.56 72 GLN A N 1
ATOM 592 C CA . GLN A 1 72 ? 16.514 5.199 -7.884 1.00 71.56 72 GLN A CA 1
ATOM 593 C C . GLN A 1 72 ? 15.381 4.202 -8.211 1.00 71.56 72 GLN A C 1
ATOM 595 O O . GLN A 1 72 ? 14.863 3.544 -7.314 1.00 71.56 72 GLN A O 1
ATOM 600 N N . GLY A 1 73 ? 15.008 4.077 -9.490 1.00 82.12 73 GLY A N 1
ATOM 601 C CA . GLY A 1 73 ? 13.988 3.141 -9.975 1.00 82.12 73 GLY A CA 1
ATOM 602 C C . GLY A 1 73 ? 12.590 3.741 -10.085 1.00 82.12 73 GLY A C 1
ATOM 603 O O . GLY A 1 73 ? 12.184 4.599 -9.299 1.00 82.12 73 GLY A O 1
ATOM 604 N N . ASN A 1 74 ? 11.830 3.295 -11.090 1.00 87.19 74 ASN A N 1
ATOM 605 C CA . ASN A 1 74 ? 10.527 3.889 -11.396 1.00 87.19 74 ASN A CA 1
ATOM 606 C C . ASN A 1 74 ? 9.479 3.582 -10.321 1.00 87.19 74 ASN A C 1
ATOM 608 O O . ASN A 1 74 ? 8.608 4.413 -10.077 1.00 87.19 74 ASN A O 1
ATOM 612 N N . PHE A 1 75 ? 9.579 2.434 -9.641 1.00 88.38 75 PHE A N 1
ATOM 613 C CA . PHE A 1 75 ? 8.629 2.060 -8.594 1.00 88.38 75 PHE A CA 1
ATOM 614 C C . PHE A 1 75 ? 8.692 2.998 -7.390 1.00 88.38 75 PHE A C 1
ATOM 616 O O . PHE A 1 75 ? 7.679 3.573 -7.002 1.00 88.38 75 PHE A O 1
ATOM 623 N N . LEU A 1 76 ? 9.881 3.212 -6.826 1.00 85.19 76 LEU A N 1
ATOM 624 C CA . LEU A 1 76 ? 10.040 4.074 -5.655 1.00 85.19 76 LEU A CA 1
ATOM 625 C C . LEU A 1 76 ? 9.727 5.538 -5.973 1.00 85.19 76 LEU A C 1
ATOM 627 O O . LEU A 1 76 ? 9.102 6.222 -5.161 1.00 85.19 76 LEU A O 1
ATOM 631 N N . ASN A 1 77 ? 10.090 6.003 -7.170 1.00 85.19 77 ASN A N 1
ATOM 632 C CA . ASN A 1 77 ? 9.750 7.347 -7.630 1.00 85.19 77 ASN A CA 1
ATOM 633 C C . ASN A 1 77 ? 8.229 7.537 -7.748 1.00 85.19 77 ASN A C 1
ATOM 635 O O . ASN A 1 77 ? 7.698 8.545 -7.277 1.00 85.19 77 ASN A O 1
ATOM 639 N N . LEU A 1 78 ? 7.521 6.552 -8.310 1.00 88.00 78 LEU A N 1
ATOM 640 C CA . LEU A 1 78 ? 6.063 6.566 -8.415 1.00 88.00 78 LEU A CA 1
ATOM 641 C C . LEU A 1 78 ? 5.399 6.512 -7.033 1.00 88.00 78 LEU A C 1
ATOM 643 O O . LEU A 1 78 ? 4.524 7.325 -6.750 1.00 88.00 78 LEU A O 1
ATOM 647 N N . MET A 1 79 ? 5.860 5.637 -6.136 1.00 87.25 79 MET A N 1
ATOM 648 C CA . MET A 1 79 ? 5.343 5.561 -4.764 1.00 87.25 79 MET A CA 1
ATOM 649 C C . MET A 1 79 ? 5.585 6.853 -3.976 1.00 87.25 79 MET A C 1
ATOM 651 O O . MET A 1 79 ? 4.691 7.315 -3.272 1.00 87.25 79 MET A O 1
ATOM 655 N N . THR A 1 80 ? 6.748 7.488 -4.138 1.00 84.06 80 THR A N 1
ATOM 656 C CA . THR A 1 80 ? 7.062 8.788 -3.515 1.00 84.06 80 THR A CA 1
ATOM 657 C C . THR A 1 80 ? 6.133 9.888 -4.029 1.00 84.06 80 THR A C 1
ATOM 659 O O . THR A 1 80 ? 5.651 10.717 -3.254 1.00 84.06 80 THR A O 1
ATOM 662 N N . LEU A 1 81 ? 5.845 9.886 -5.334 1.00 84.94 81 LEU A N 1
ATOM 663 C CA . LEU A 1 81 ? 4.896 10.814 -5.940 1.00 84.94 81 LEU A CA 1
ATOM 664 C C . LEU A 1 81 ? 3.474 10.586 -5.410 1.00 84.94 81 LEU A C 1
ATOM 666 O O . LEU A 1 81 ? 2.812 11.544 -5.013 1.00 84.94 81 LEU A O 1
ATOM 670 N N . LEU A 1 82 ? 3.018 9.334 -5.351 1.00 87.00 82 LEU A N 1
ATOM 671 C CA . LEU A 1 82 ? 1.694 8.980 -4.836 1.00 87.00 82 LEU A CA 1
ATOM 672 C C . LEU A 1 82 ? 1.555 9.344 -3.351 1.00 87.00 82 LEU A C 1
ATOM 674 O O . LEU A 1 82 ? 0.576 9.983 -2.971 1.00 87.00 82 LEU A O 1
ATOM 678 N N . ALA A 1 83 ? 2.561 9.050 -2.525 1.00 85.19 83 ALA A N 1
ATOM 679 C CA . ALA A 1 83 ? 2.572 9.388 -1.099 1.00 85.19 83 ALA A CA 1
ATOM 680 C C . ALA A 1 83 ? 2.572 10.904 -0.831 1.00 85.19 83 ALA A C 1
ATOM 682 O O . ALA A 1 83 ? 2.042 11.374 0.176 1.00 85.19 83 ALA A O 1
ATOM 683 N N . LYS A 1 84 ? 3.112 11.716 -1.748 1.00 82.81 84 LYS A N 1
ATOM 684 C CA . LYS A 1 84 ? 3.042 13.180 -1.637 1.00 82.81 84 LYS A CA 1
ATOM 685 C C . LYS A 1 84 ? 1.595 13.688 -1.666 1.00 82.81 84 LYS A C 1
ATOM 687 O O . LYS A 1 84 ? 1.270 14.636 -0.941 1.00 82.81 84 LYS A O 1
ATOM 692 N N . HIS A 1 85 ? 0.748 13.060 -2.482 1.00 77.69 85 HIS A N 1
ATOM 693 C CA . HIS A 1 85 ? -0.614 13.511 -2.775 1.00 77.69 85 HIS A CA 1
ATOM 694 C C . HIS A 1 85 ? -1.713 12.691 -2.087 1.00 77.69 85 HIS A C 1
ATOM 696 O O . HIS A 1 85 ? -2.824 13.193 -1.945 1.00 77.69 85 HIS A O 1
ATOM 702 N N . ASN A 1 86 ? -1.414 11.481 -1.614 1.00 80.81 86 ASN A N 1
ATOM 703 C CA . ASN A 1 86 ? -2.371 10.608 -0.946 1.00 80.81 86 ASN A CA 1
ATOM 704 C C . ASN A 1 86 ? -2.092 10.550 0.568 1.00 80.81 86 ASN A C 1
ATOM 706 O O . ASN A 1 86 ? -1.018 10.134 0.998 1.00 80.81 86 ASN A O 1
ATOM 710 N N . SER A 1 87 ? -3.057 10.981 1.385 1.00 77.56 87 SER A N 1
ATOM 711 C CA . SER A 1 87 ? -2.942 10.990 2.850 1.00 77.56 87 SER A CA 1
ATOM 712 C C . SER A 1 87 ? -2.955 9.600 3.483 1.00 77.56 87 SER A C 1
ATOM 714 O O . SER A 1 87 ? -2.460 9.455 4.593 1.00 77.56 87 SER A O 1
ATOM 716 N N . THR A 1 88 ? -3.498 8.588 2.803 1.00 78.75 88 THR A N 1
ATOM 717 C CA . THR A 1 88 ? -3.530 7.197 3.279 1.00 78.75 88 THR A CA 1
ATOM 718 C C . THR A 1 88 ? -2.135 6.561 3.234 1.00 78.75 88 THR A C 1
ATOM 720 O O . THR A 1 88 ? -1.812 5.726 4.079 1.00 78.75 88 THR A O 1
ATOM 723 N N . LEU A 1 89 ? -1.293 6.996 2.289 1.00 71.06 89 LEU A N 1
ATOM 724 C CA . LEU A 1 89 ? 0.103 6.565 2.123 1.00 71.06 89 LEU A CA 1
ATOM 725 C C . LEU A 1 89 ? 1.118 7.373 2.952 1.00 71.06 89 LEU A C 1
ATOM 727 O O . LEU A 1 89 ? 2.294 7.008 2.960 1.00 71.06 89 LEU A O 1
ATOM 731 N N . LYS A 1 90 ? 0.697 8.475 3.586 1.00 62.62 90 LYS A N 1
ATOM 732 C CA . LYS A 1 90 ? 1.535 9.247 4.519 1.00 62.62 90 LYS A CA 1
ATOM 733 C C . LYS A 1 90 ? 1.600 8.578 5.887 1.00 62.62 90 LYS A C 1
ATOM 735 O O . LYS A 1 90 ? 2.680 8.701 6.500 1.00 62.62 90 LYS A O 1
#

Sequence (90 aa):
MIKWKIRLQQMKSCQGIDHDIEKLIHTEKEKWREILHIIMDAVFYLSTNYLSFRGSDETPSSLLTKCPRPSQGNFLNLMTLLAKHNSTLK

Organism: Stegodyphus mimosarum (NCBI:txid407821)